Protein AF-A0A378AVD8-F1 (afdb_monomer)

InterPro domains:
  IPR011055 Duplicated hybrid motif [G3DSA:2.70.70.10] (1-91)
  IPR011055 Duplicated hybrid motif [SSF51261] (1-88)
  IPR016047 M23ase, beta-sheet core domain [PF01551] (1-87)
  IPR050570 Bacterial cell wall metabolism enzyme [PTHR21666] (2-89)

Radius of gyration: 18.22 Å; Cα contacts (8 Å, |Δi|>4): 249; chains: 1; bounding box: 54×24×46 Å

Structure (mmCIF, N/CA/C/O backbone):
data_AF-A0A378AVD8-F1
#
_entry.id   AF-A0A378AVD8-F1
#
loop_
_atom_site.group_PDB
_atom_site.id
_atom_site.type_symbol
_atom_site.label_atom_id
_atom_site.label_alt_id
_atom_site.label_comp_id
_atom_site.label_asym_id
_atom_site.label_entity_id
_atom_site.label_seq_id
_atom_site.pdbx_PDB_ins_code
_atom_site.Cartn_x
_atom_site.Cartn_y
_atom_site.Cartn_z
_atom_site.occupancy
_atom_site.B_iso_or_equiv
_atom_site.auth_seq_id
_atom_site.auth_comp_id
_atom_site.auth_asym_id
_atom_site.auth_atom_id
_atom_site.pdbx_PDB_model_num
ATOM 1 N N . MET A 1 1 ? 15.926 -3.547 -2.037 1.00 85.50 1 MET A N 1
ATOM 2 C CA . MET A 1 1 ? 15.453 -4.955 -1.988 1.00 85.50 1 MET A CA 1
ATOM 3 C C . MET A 1 1 ? 15.671 -5.585 -3.355 1.00 85.50 1 MET A C 1
ATOM 5 O O . MET A 1 1 ? 15.446 -4.882 -4.333 1.00 85.50 1 MET A O 1
ATOM 9 N N . PRO A 1 2 ? 16.096 -6.856 -3.470 1.00 93.75 2 PRO A N 1
ATOM 10 C CA . PRO A 1 2 ? 16.242 -7.506 -4.772 1.00 93.75 2 PRO A CA 1
ATOM 11 C C . PRO A 1 2 ? 14.929 -7.500 -5.560 1.00 93.75 2 PRO A C 1
ATOM 13 O O . PRO A 1 2 ? 13.851 -7.414 -4.973 1.00 93.75 2 PRO A O 1
ATOM 16 N N . GLN A 1 3 ? 14.996 -7.607 -6.887 1.00 96.38 3 GLN A N 1
ATOM 17 C CA . GLN A 1 3 ? 13.789 -7.799 -7.695 1.00 96.38 3 GLN A CA 1
ATOM 18 C C . GLN A 1 3 ? 13.236 -9.215 -7.492 1.00 96.38 3 GLN A C 1
ATOM 20 O O . GLN A 1 3 ? 13.989 -10.182 -7.453 1.00 96.38 3 GLN A O 1
ATOM 25 N N . GLY A 1 4 ? 11.914 -9.358 -7.422 1.00 96.62 4 GLY A N 1
ATOM 26 C CA . GLY A 1 4 ? 11.256 -10.643 -7.186 1.00 96.62 4 GLY A CA 1
ATOM 27 C C . GLY A 1 4 ? 10.979 -11.018 -5.737 1.00 96.62 4 GLY A C 1
ATOM 28 O O . GLY A 1 4 ? 10.282 -12.004 -5.518 1.00 96.62 4 GLY A O 1
ATOM 29 N N . THR A 1 5 ? 11.443 -10.236 -4.767 1.00 98.19 5 THR A N 1
ATOM 30 C CA . THR A 1 5 ? 11.013 -10.328 -3.371 1.00 98.19 5 THR A CA 1
ATOM 31 C C . THR A 1 5 ? 9.484 -10.206 -3.281 1.00 98.19 5 THR A C 1
ATOM 33 O O . THR A 1 5 ? 8.913 -9.263 -3.843 1.00 98.19 5 THR A O 1
ATOM 36 N N . PRO A 1 6 ? 8.797 -11.140 -2.599 1.00 98.06 6 PRO A N 1
ATOM 37 C CA . PRO A 1 6 ? 7.362 -11.042 -2.367 1.00 98.06 6 PRO A CA 1
ATOM 38 C C . PRO A 1 6 ? 6.995 -9.770 -1.597 1.00 98.06 6 PRO A C 1
ATOM 40 O O . PRO A 1 6 ? 7.601 -9.460 -0.575 1.00 98.06 6 PRO A O 1
ATOM 43 N N . VAL A 1 7 ? 5.980 -9.057 -2.081 1.00 98.38 7 VAL A N 1
ATOM 44 C CA . VAL A 1 7 ? 5.383 -7.904 -1.400 1.00 98.38 7 VAL A CA 1
ATOM 45 C C . VAL A 1 7 ? 4.046 -8.339 -0.819 1.00 98.38 7 VAL A C 1
ATOM 47 O O . VAL A 1 7 ? 3.233 -8.943 -1.528 1.00 98.38 7 VAL A O 1
ATOM 50 N N . LEU A 1 8 ? 3.836 -8.049 0.465 1.00 98.31 8 LEU A N 1
ATOM 51 C CA . LEU A 1 8 ? 2.676 -8.505 1.228 1.00 98.31 8 LEU A CA 1
ATOM 52 C C . LEU A 1 8 ? 1.729 -7.349 1.568 1.00 98.31 8 LEU A C 1
ATOM 54 O O . LEU A 1 8 ? 2.172 -6.224 1.813 1.00 98.31 8 LEU A O 1
ATOM 58 N N . ALA A 1 9 ? 0.432 -7.643 1.639 1.00 97.69 9 ALA A N 1
ATOM 59 C CA . ALA A 1 9 ? -0.553 -6.725 2.198 1.00 97.69 9 ALA A CA 1
ATOM 60 C C . ALA A 1 9 ? -0.304 -6.537 3.704 1.00 97.69 9 ALA A C 1
ATOM 62 O O . ALA A 1 9 ? -0.189 -7.509 4.452 1.00 97.69 9 ALA A O 1
ATOM 63 N N . VAL A 1 10 ? -0.238 -5.289 4.172 1.00 95.00 10 VAL A N 1
ATOM 64 C CA . VAL A 1 10 ? 0.012 -4.993 5.599 1.00 95.00 10 VAL A CA 1
ATOM 65 C C . VAL A 1 10 ? -1.236 -5.146 6.471 1.00 95.00 10 VAL A C 1
ATOM 67 O O . VAL A 1 10 ? -1.129 -5.247 7.690 1.00 95.00 10 VAL A O 1
ATOM 70 N N . GLY A 1 11 ? -2.414 -5.179 5.852 1.00 94.31 11 GLY A N 1
ATOM 71 C CA . GLY A 1 11 ? -3.705 -5.245 6.520 1.00 94.31 11 GLY A CA 1
ATOM 72 C C . GLY A 1 11 ? -4.780 -5.786 5.589 1.00 94.31 11 GLY A C 1
ATOM 73 O O . GLY A 1 11 ? -4.608 -5.795 4.367 1.00 94.31 11 GLY A O 1
ATOM 74 N N . ASP A 1 12 ? -5.896 -6.202 6.176 1.00 96.19 12 ASP A N 1
ATOM 75 C CA . ASP A 1 12 ? -7.072 -6.650 5.435 1.00 96.19 12 ASP A CA 1
ATOM 76 C C . ASP A 1 12 ? -7.654 -5.498 4.618 1.00 96.19 12 ASP A C 1
ATOM 78 O O . ASP A 1 12 ? -7.670 -4.346 5.063 1.00 96.19 12 ASP A O 1
ATOM 82 N N . GLY A 1 13 ? -8.134 -5.778 3.412 1.00 97.50 13 GLY A N 1
ATOM 83 C CA . GLY A 1 13 ? -8.677 -4.725 2.572 1.00 97.50 13 GLY A CA 1
ATOM 84 C C . GLY A 1 13 ? -9.113 -5.174 1.192 1.00 97.50 13 GLY A C 1
ATOM 85 O O . GLY A 1 13 ? -9.241 -6.360 0.890 1.00 97.50 13 GLY A O 1
ATOM 86 N N . GLU A 1 14 ? -9.348 -4.180 0.348 1.00 98.56 14 GLU A N 1
ATOM 87 C CA . GLU A 1 14 ? -9.759 -4.346 -1.039 1.00 98.56 14 GLU A CA 1
ATOM 88 C C . GLU A 1 14 ? -8.769 -3.624 -1.951 1.00 98.56 14 GLU A C 1
ATOM 90 O O . GLU A 1 14 ? -8.426 -2.459 -1.731 1.00 98.56 14 GLU A O 1
ATOM 95 N N . VAL A 1 15 ? -8.304 -4.313 -2.988 1.00 98.62 15 VAL A N 1
ATOM 96 C CA . VAL A 1 15 ? -7.442 -3.731 -4.013 1.00 98.62 15 VAL A CA 1
ATOM 97 C C . VAL A 1 15 ? -8.257 -2.720 -4.814 1.00 98.62 15 VAL A C 1
ATOM 99 O O . VAL A 1 15 ? -9.145 -3.089 -5.574 1.00 98.62 15 VAL A O 1
ATOM 102 N N . VAL A 1 16 ? -7.935 -1.437 -4.680 1.00 98.25 16 VAL A N 1
ATOM 103 C CA . VAL A 1 16 ? -8.597 -0.360 -5.434 1.00 98.25 16 VAL A CA 1
ATOM 104 C C . VAL A 1 16 ? -7.850 -0.022 -6.719 1.00 98.25 16 VAL A C 1
ATOM 106 O O . VAL A 1 16 ? -8.451 0.447 -7.682 1.00 98.25 16 VAL A O 1
ATOM 109 N N . VAL A 1 17 ? -6.542 -0.289 -6.768 1.00 97.88 17 VAL A N 1
ATOM 110 C CA . VAL A 1 17 ? -5.737 -0.114 -7.978 1.00 97.88 17 VAL A CA 1
ATOM 111 C C . VAL A 1 17 ? -4.727 -1.244 -8.111 1.00 97.88 17 VAL A C 1
ATOM 113 O O . VAL A 1 17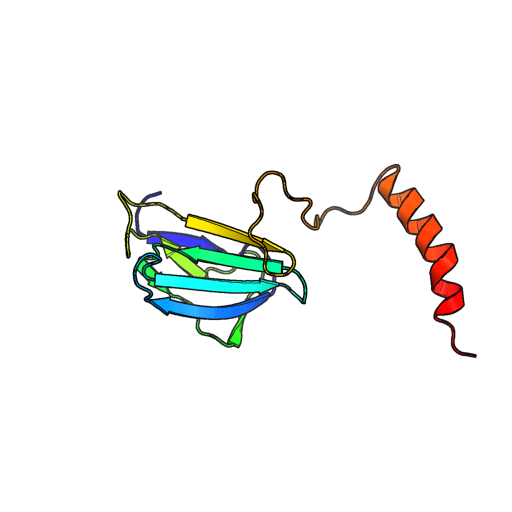 ? -4.056 -1.589 -7.146 1.00 97.88 17 VAL A O 1
ATOM 116 N N . ALA A 1 18 ? -4.580 -1.769 -9.324 1.00 98.25 18 ALA A N 1
ATOM 117 C CA . ALA A 1 18 ? -3.470 -2.625 -9.725 1.00 98.25 18 ALA A CA 1
ATOM 118 C C . ALA A 1 18 ? -3.189 -2.372 -11.213 1.00 98.25 18 ALA A C 1
ATOM 120 O O . ALA A 1 18 ? -3.878 -2.905 -12.080 1.00 98.25 18 ALA A O 1
ATOM 121 N N . LYS A 1 19 ? -2.237 -1.482 -11.515 1.00 97.88 19 LYS A N 1
ATOM 122 C CA . LYS A 1 19 ? -1.905 -1.091 -12.898 1.00 97.88 19 LYS A CA 1
ATOM 123 C C . LYS A 1 19 ? -0.487 -0.537 -13.015 1.00 97.88 19 LYS A C 1
ATOM 125 O O . LYS A 1 19 ? 0.190 -0.317 -12.013 1.00 97.88 19 LYS A O 1
ATOM 130 N N . ARG A 1 20 ? -0.048 -0.280 -14.248 1.00 97.44 20 ARG A N 1
ATOM 131 C CA . ARG A 1 20 ? 1.158 0.507 -14.530 1.00 97.44 20 ARG A CA 1
ATOM 132 C C . ARG A 1 20 ? 0.814 1.996 -14.587 1.00 97.44 20 ARG A C 1
ATOM 134 O O . ARG A 1 20 ? -0.199 2.378 -15.162 1.00 97.44 20 ARG A O 1
ATOM 141 N N . SER A 1 21 ? 1.664 2.823 -14.000 1.00 95.12 21 SER A N 1
ATOM 142 C CA . SER A 1 21 ? 1.650 4.283 -14.084 1.00 95.12 21 SER A CA 1
ATOM 143 C C . SER A 1 21 ? 3.066 4.778 -14.383 1.00 95.12 21 SER A C 1
ATOM 145 O O . SER A 1 21 ? 4.017 4.006 -14.267 1.00 95.12 21 SER A O 1
ATOM 147 N N . GLY A 1 22 ? 3.208 6.040 -14.796 1.00 95.94 22 GLY A N 1
ATOM 148 C CA . GLY A 1 22 ? 4.480 6.637 -15.210 1.00 95.94 22 GLY A CA 1
ATOM 149 C C . GLY A 1 22 ? 5.558 6.531 -14.130 1.00 95.94 22 GLY A C 1
ATOM 150 O O . GLY A 1 22 ? 6.338 5.581 -14.107 1.00 95.94 22 GLY A O 1
ATOM 151 N N . ALA A 1 23 ? 5.600 7.493 -13.205 1.00 95.88 23 ALA A N 1
ATOM 152 C CA . ALA A 1 23 ? 6.637 7.522 -12.172 1.00 95.88 23 ALA A CA 1
ATOM 153 C C . ALA A 1 23 ? 6.552 6.330 -11.200 1.00 95.88 23 ALA A C 1
ATOM 155 O O . ALA A 1 23 ? 7.583 5.788 -10.813 1.00 95.88 23 ALA A O 1
ATOM 156 N N . ALA A 1 24 ? 5.344 5.875 -10.860 1.00 96.56 24 ALA A N 1
ATOM 157 C CA . ALA A 1 24 ? 5.139 4.778 -9.911 1.00 96.56 24 ALA A CA 1
ATOM 158 C C . ALA A 1 24 ? 5.479 3.386 -10.480 1.00 96.56 24 ALA A C 1
ATOM 160 O O . ALA A 1 24 ? 5.599 2.424 -9.722 1.00 96.56 24 ALA A O 1
ATOM 161 N N . GLY A 1 25 ? 5.607 3.244 -11.804 1.00 97.88 25 GLY A N 1
ATOM 162 C CA . GLY A 1 25 ? 5.754 1.934 -12.432 1.00 97.88 25 GLY A CA 1
ATOM 163 C C . GLY A 1 25 ? 4.510 1.068 -12.229 1.00 97.88 25 GLY A C 1
ATOM 164 O O . GLY A 1 25 ? 3.386 1.574 -12.189 1.00 97.88 25 GLY A O 1
ATOM 165 N N . TYR A 1 26 ? 4.684 -0.248 -12.112 1.00 98.31 26 TYR A N 1
ATOM 166 C CA . TYR A 1 26 ? 3.595 -1.103 -11.637 1.00 98.31 26 TYR A CA 1
ATOM 167 C C . TYR A 1 26 ? 3.350 -0.835 -10.159 1.00 98.31 26 TYR A C 1
ATOM 169 O O . TYR A 1 26 ? 4.280 -0.889 -9.352 1.00 98.31 26 TYR A O 1
ATOM 177 N N . TYR A 1 27 ? 2.093 -0.581 -9.810 1.00 98.25 27 TYR A N 1
ATOM 178 C CA . TYR A 1 27 ? 1.721 -0.315 -8.434 1.00 98.25 27 TYR A CA 1
ATOM 179 C C . TYR A 1 27 ? 0.381 -0.939 -8.055 1.00 98.25 27 TYR A C 1
ATOM 181 O O . TYR A 1 27 ? -0.504 -1.135 -8.895 1.00 98.25 27 TYR A O 1
ATOM 189 N N . VAL A 1 28 ? 0.261 -1.236 -6.764 1.00 98.69 28 VAL A N 1
ATOM 190 C CA . VAL A 1 28 ? -0.965 -1.696 -6.111 1.00 98.69 28 VAL A CA 1
ATOM 191 C C . VAL A 1 28 ? -1.372 -0.659 -5.073 1.00 98.69 28 VAL A C 1
ATOM 193 O O . VAL A 1 28 ? -0.518 -0.145 -4.352 1.00 98.69 28 VAL A O 1
ATOM 196 N N . ALA A 1 29 ? -2.665 -0.365 -4.981 1.00 98.31 29 ALA A N 1
ATOM 197 C CA . ALA A 1 29 ? -3.243 0.377 -3.871 1.00 98.31 29 ALA A CA 1
ATOM 198 C C . ALA A 1 29 ? -4.350 -0.453 -3.217 1.00 98.31 29 ALA A C 1
ATOM 200 O O . ALA A 1 29 ? -5.226 -0.969 -3.915 1.00 98.31 29 ALA A O 1
ATOM 201 N N . ILE A 1 30 ? -4.308 -0.569 -1.891 1.00 98.62 30 ILE A N 1
ATOM 202 C CA . ILE A 1 30 ? -5.271 -1.332 -1.093 1.00 98.62 30 ILE A CA 1
ATOM 203 C C . ILE A 1 30 ? -5.959 -0.376 -0.133 1.00 98.62 30 ILE A C 1
ATOM 205 O O . ILE A 1 30 ? -5.300 0.350 0.607 1.00 98.62 30 ILE A O 1
ATOM 209 N N . ARG A 1 31 ? -7.289 -0.384 -0.140 1.00 98.06 31 ARG A N 1
ATOM 210 C CA . ARG A 1 31 ? -8.116 0.345 0.818 1.00 98.06 31 ARG A CA 1
ATOM 211 C C . ARG A 1 31 ? -8.411 -0.559 2.012 1.00 98.06 31 ARG A C 1
ATOM 213 O O . ARG A 1 31 ? -8.943 -1.655 1.833 1.00 98.06 31 ARG A O 1
ATOM 220 N N . HIS A 1 32 ? -8.105 -0.081 3.214 1.00 96.19 32 HIS A N 1
ATOM 221 C CA . HIS A 1 32 ? -8.364 -0.776 4.474 1.00 96.19 32 HIS A CA 1
ATOM 222 C C . HIS A 1 32 ? -9.470 -0.033 5.233 1.00 96.19 32 HIS A C 1
ATOM 224 O O . HIS A 1 32 ? -9.243 0.994 5.881 1.00 96.19 32 HIS A O 1
ATOM 230 N N . GLY A 1 33 ? -10.701 -0.527 5.101 1.00 91.75 33 GLY A N 1
ATOM 231 C CA . GLY A 1 33 ? -11.881 0.140 5.646 1.00 91.75 33 GLY A CA 1
ATOM 232 C C . GLY A 1 33 ? -12.139 1.504 4.995 1.00 91.75 33 GLY A C 1
ATOM 233 O O . GLY A 1 33 ? -11.951 1.678 3.792 1.00 91.75 33 GLY A O 1
ATOM 234 N N . ARG A 1 34 ? -12.608 2.472 5.788 1.00 89.62 34 ARG A N 1
ATOM 235 C CA . ARG A 1 34 ? -12.976 3.817 5.301 1.00 89.62 34 ARG A CA 1
ATOM 236 C C . ARG A 1 34 ? -11.823 4.821 5.344 1.00 89.62 34 ARG A C 1
ATOM 238 O O . ARG A 1 34 ? -11.820 5.774 4.576 1.00 89.62 34 ARG A O 1
ATOM 245 N N . THR A 1 35 ? -10.861 4.600 6.233 1.00 92.38 35 THR A N 1
ATOM 246 C CA . THR A 1 35 ? -9.901 5.629 6.656 1.00 92.38 35 THR A CA 1
ATOM 247 C C . THR A 1 35 ? -8.529 5.450 6.017 1.00 92.38 35 THR A C 1
ATOM 249 O O . THR A 1 35 ? -7.851 6.435 5.725 1.00 92.38 35 THR A O 1
ATOM 252 N N . TYR A 1 36 ? -8.108 4.203 5.797 1.00 95.81 36 TYR A N 1
ATOM 253 C CA . TYR A 1 36 ? -6.723 3.881 5.474 1.00 95.81 36 TYR A CA 1
ATOM 254 C C . TYR A 1 36 ? -6.578 3.394 4.035 1.00 95.81 36 TYR A C 1
ATOM 256 O O . TYR A 1 36 ? -7.414 2.664 3.502 1.00 95.81 36 TYR A O 1
ATOM 264 N N . THR A 1 37 ? -5.479 3.763 3.393 1.00 97.62 37 THR A N 1
ATOM 265 C CA . THR A 1 37 ? -5.068 3.205 2.103 1.00 97.62 37 THR A CA 1
ATOM 266 C C . THR A 1 37 ? -3.564 3.009 2.101 1.00 97.62 37 THR A C 1
ATOM 268 O O . THR A 1 37 ? -2.826 3.859 2.588 1.00 97.62 37 THR A O 1
ATOM 271 N N . THR A 1 38 ? -3.097 1.898 1.550 1.00 97.94 38 THR A N 1
ATOM 272 C CA . THR A 1 38 ? -1.669 1.633 1.374 1.00 97.94 38 THR A CA 1
ATOM 273 C C . THR A 1 38 ? -1.333 1.538 -0.098 1.00 97.94 38 THR A C 1
ATOM 275 O O . THR 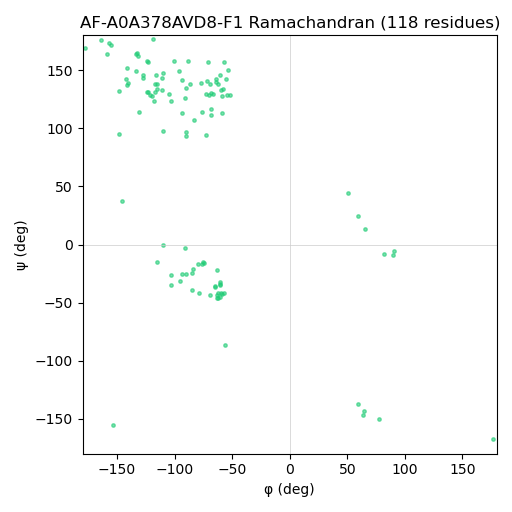A 1 38 ? -2.160 1.103 -0.905 1.00 97.94 38 THR A O 1
ATOM 278 N N . ARG A 1 39 ? -0.132 1.982 -0.473 1.00 98.12 39 ARG A N 1
ATOM 279 C CA . ARG A 1 39 ? 0.358 1.903 -1.852 1.00 98.12 39 ARG A CA 1
ATOM 280 C C . ARG A 1 39 ? 1.720 1.238 -1.903 1.00 98.12 39 ARG A C 1
ATOM 282 O O . ARG A 1 39 ? 2.560 1.462 -1.040 1.00 98.12 39 ARG A O 1
ATOM 289 N N . TYR A 1 40 ? 1.921 0.452 -2.952 1.00 98.38 40 TYR A N 1
ATOM 290 C CA . TYR A 1 40 ? 3.122 -0.333 -3.206 1.00 98.38 40 TYR A CA 1
ATOM 291 C C . TYR A 1 40 ? 3.554 -0.067 -4.640 1.00 98.38 40 TYR A C 1
ATOM 293 O O . TYR A 1 40 ? 2.808 -0.416 -5.553 1.00 98.38 40 TYR A O 1
ATOM 301 N N . MET A 1 41 ? 4.707 0.563 -4.849 1.00 98.38 41 MET A N 1
ATOM 302 C CA . MET A 1 41 ? 5.159 1.008 -6.174 1.00 98.38 41 MET A CA 1
ATOM 303 C C . MET A 1 41 ? 6.479 0.352 -6.594 1.00 98.38 41 MET A C 1
ATOM 305 O O . MET A 1 41 ? 7.073 -0.429 -5.849 1.00 98.38 41 MET A O 1
ATOM 309 N N . HIS A 1 42 ? 6.916 0.664 -7.816 1.00 98.44 42 HIS A N 1
ATOM 310 C CA . HIS A 1 42 ? 8.120 0.130 -8.460 1.00 98.44 42 HIS A CA 1
ATOM 311 C C . HIS A 1 42 ? 8.119 -1.396 -8.620 1.00 98.44 42 HIS A C 1
ATOM 313 O O . HIS A 1 42 ? 9.168 -2.025 -8.748 1.00 98.44 42 HIS A O 1
ATOM 319 N N . LEU A 1 43 ? 6.940 -2.018 -8.656 1.00 98.31 43 LEU A N 1
ATOM 320 C CA . LEU A 1 43 ? 6.785 -3.471 -8.704 1.00 98.31 43 LEU A CA 1
ATOM 321 C C . LEU A 1 43 ? 7.218 -4.030 -10.068 1.00 98.31 43 LEU A C 1
ATOM 323 O O . LEU A 1 43 ? 7.199 -3.325 -11.077 1.00 98.31 43 LEU A O 1
ATOM 327 N N . ARG A 1 44 ? 7.585 -5.314 -10.139 1.00 97.69 44 ARG A N 1
ATOM 328 C CA . ARG A 1 44 ? 7.840 -5.990 -11.430 1.00 97.69 44 ARG A CA 1
ATOM 329 C C . ARG A 1 44 ? 6.627 -6.754 -11.948 1.00 97.69 44 ARG A C 1
ATOM 331 O O . ARG A 1 44 ? 6.471 -6.916 -13.152 1.00 97.69 44 ARG A O 1
ATOM 338 N N . LYS A 1 45 ? 5.804 -7.277 -11.034 1.00 97.75 45 LYS A N 1
ATOM 339 C CA . LYS A 1 45 ? 4.658 -8.137 -11.347 1.00 97.75 45 LYS A CA 1
ATOM 340 C C . LYS A 1 45 ? 3.556 -7.928 -10.320 1.00 97.75 45 LYS A C 1
ATOM 342 O O . LYS A 1 45 ? 3.820 -7.970 -9.121 1.00 97.75 45 LYS A O 1
ATOM 347 N N . LEU A 1 46 ? 2.338 -7.745 -10.812 1.00 98.38 46 LEU A N 1
ATOM 348 C CA . LEU A 1 46 ? 1.117 -7.683 -10.016 1.00 98.38 46 LEU A CA 1
ATOM 349 C C . LEU A 1 46 ? 0.548 -9.102 -9.894 1.00 98.38 46 LEU A C 1
ATOM 351 O O . LEU A 1 46 ? 0.523 -9.833 -10.884 1.00 98.38 46 LEU A O 1
ATOM 355 N N . LEU A 1 47 ? 0.132 -9.503 -8.693 1.00 98.31 47 LEU A N 1
ATOM 356 C CA . LEU A 1 47 ? -0.493 -10.811 -8.435 1.00 98.31 47 LEU A CA 1
ATOM 357 C C . LEU A 1 47 ? -1.985 -10.684 -8.098 1.00 98.31 47 LEU A C 1
ATOM 359 O O . LEU A 1 47 ? -2.653 -11.685 -7.860 1.00 98.31 47 LEU A O 1
ATOM 363 N N . VAL A 1 48 ? -2.497 -9.454 -8.078 1.00 98.38 48 VAL A N 1
ATOM 364 C CA . VAL A 1 48 ? -3.871 -9.113 -7.709 1.00 98.38 48 VAL A CA 1
ATOM 365 C C . VAL A 1 48 ? -4.488 -8.170 -8.734 1.00 98.38 48 VAL A C 1
ATOM 367 O O . VAL A 1 48 ? -3.777 -7.522 -9.507 1.00 98.38 48 VAL A O 1
ATOM 370 N N . LYS A 1 49 ? -5.818 -8.076 -8.715 1.00 98.00 49 LYS A N 1
ATOM 371 C CA . LYS A 1 49 ? -6.617 -7.217 -9.601 1.00 98.00 49 LYS A CA 1
ATOM 372 C C . LYS A 1 49 ? -7.525 -6.269 -8.806 1.00 98.00 49 LYS A C 1
ATOM 374 O O . LYS A 1 49 ? -7.843 -6.580 -7.658 1.00 98.00 49 LYS A O 1
ATOM 379 N N . PRO A 1 50 ? -7.967 -5.138 -9.388 1.00 98.38 50 PRO A N 1
ATOM 380 C CA . PRO A 1 50 ? -8.936 -4.260 -8.734 1.00 98.38 50 PRO A CA 1
ATOM 381 C C . PRO A 1 50 ? -10.216 -5.015 -8.333 1.00 98.38 50 PRO A C 1
ATOM 383 O O . PRO A 1 50 ? -10.655 -5.913 -9.051 1.00 98.38 50 PRO A O 1
ATOM 386 N N . GLY A 1 51 ? -10.784 -4.670 -7.177 1.00 98.19 51 GLY A N 1
ATOM 387 C CA . GLY A 1 51 ? -11.946 -5.323 -6.561 1.00 98.19 51 GLY A CA 1
ATOM 388 C C . GLY A 1 51 ? -11.626 -6.598 -5.768 1.00 98.19 51 GLY A C 1
ATOM 389 O O . GLY A 1 51 ? -12.494 -7.142 -5.087 1.00 98.19 51 GLY A O 1
ATOM 390 N N . GLN A 1 52 ? -10.391 -7.104 -5.824 1.00 98.38 52 GLN A N 1
ATOM 391 C CA . GLN A 1 52 ? -10.003 -8.293 -5.068 1.00 98.38 52 GLN A CA 1
ATOM 392 C C . GLN A 1 52 ? -9.868 -7.976 -3.573 1.00 98.38 52 GLN A C 1
ATOM 394 O O . GLN A 1 52 ? -9.154 -7.049 -3.188 1.00 98.38 52 GLN A O 1
ATOM 399 N N . LYS A 1 53 ? -10.508 -8.789 -2.725 1.00 98.31 53 LYS A N 1
ATOM 400 C CA . LYS A 1 53 ? -10.284 -8.767 -1.274 1.00 98.31 53 LYS A CA 1
ATOM 401 C C . LYS A 1 53 ? -8.976 -9.476 -0.933 1.00 98.31 53 LYS A C 1
ATOM 403 O O . LYS A 1 53 ? -8.677 -10.523 -1.505 1.00 98.31 53 LYS A O 1
ATOM 408 N N . VAL A 1 54 ? -8.227 -8.910 0.002 1.00 97.94 54 VAL A N 1
ATOM 409 C CA . VAL A 1 54 ? -6.949 -9.439 0.488 1.00 97.94 54 VAL A CA 1
ATOM 410 C C . VAL A 1 54 ? -6.920 -9.397 2.007 1.00 97.94 54 VAL A C 1
ATOM 412 O O . VAL A 1 54 ? -7.528 -8.520 2.627 1.00 97.94 54 VAL A O 1
ATOM 415 N N . LYS A 1 55 ? -6.211 -10.347 2.601 1.00 97.44 55 LYS A N 1
ATOM 416 C CA . LYS A 1 55 ? -5.921 -10.398 4.029 1.00 97.44 55 LYS A CA 1
ATOM 417 C C . LYS A 1 55 ? -4.509 -9.907 4.308 1.00 97.44 55 LYS A C 1
ATOM 419 O O . LYS A 1 55 ? -3.630 -9.940 3.444 1.00 97.44 55 LYS A O 1
ATOM 424 N N . ARG A 1 56 ? -4.271 -9.477 5.543 1.00 95.38 56 A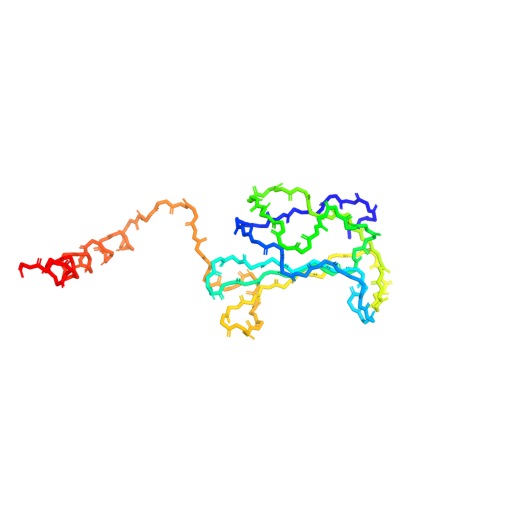RG A N 1
ATOM 425 C CA . ARG A 1 56 ? -2.928 -9.204 6.049 1.00 95.38 56 ARG A CA 1
ATOM 426 C C . ARG A 1 56 ? -2.022 -10.411 5.791 1.00 95.38 56 ARG A C 1
ATOM 428 O O . ARG A 1 56 ? -2.347 -11.531 6.166 1.00 95.38 56 ARG A O 1
ATOM 435 N N . GLY A 1 57 ? -0.867 -10.157 5.184 1.00 96.69 57 GLY A N 1
ATOM 436 C CA . GLY A 1 57 ? 0.115 -11.181 4.832 1.00 96.69 57 GLY A CA 1
ATOM 437 C C . GLY A 1 57 ? -0.071 -11.796 3.443 1.00 96.69 57 GLY A C 1
ATOM 438 O O . GLY A 1 57 ? 0.836 -12.491 2.985 1.00 96.69 57 GLY A O 1
ATOM 439 N N . ASP A 1 58 ? -1.169 -11.513 2.734 1.00 98.12 58 ASP A N 1
ATOM 440 C CA . ASP A 1 58 ? -1.355 -12.014 1.371 1.00 98.12 58 ASP A CA 1
ATOM 441 C C . ASP A 1 58 ? -0.296 -11.445 0.425 1.00 98.12 58 ASP A C 1
ATOM 443 O O . ASP A 1 58 ? 0.051 -10.262 0.476 1.00 98.12 58 ASP A O 1
ATOM 447 N N . ARG A 1 59 ? 0.203 -12.289 -0.483 1.00 98.19 59 ARG A N 1
ATOM 448 C CA . ARG A 1 59 ? 1.156 -11.879 -1.522 1.00 98.19 59 ARG A CA 1
ATOM 449 C C . ARG A 1 59 ? 0.418 -11.122 -2.614 1.00 98.19 59 ARG A C 1
ATOM 451 O O . ARG A 1 59 ? -0.361 -11.707 -3.361 1.00 98.19 59 ARG A O 1
ATOM 458 N N . ILE A 1 60 ? 0.716 -9.836 -2.748 1.00 98.50 60 ILE A N 1
ATOM 459 C CA . ILE A 1 60 ? 0.011 -8.951 -3.684 1.00 98.50 60 ILE A CA 1
ATOM 460 C C . ILE A 1 60 ? 0.814 -8.654 -4.950 1.00 98.50 60 ILE A C 1
ATOM 462 O O . ILE A 1 60 ? 0.251 -8.358 -6.005 1.00 98.50 60 ILE A O 1
ATOM 466 N N . ALA A 1 61 ? 2.140 -8.735 -4.864 1.00 98.25 61 ALA A N 1
ATOM 467 C CA . ALA A 1 61 ? 3.033 -8.394 -5.958 1.00 98.25 61 ALA A CA 1
ATOM 468 C C . ALA A 1 61 ? 4.446 -8.937 -5.732 1.00 98.25 61 ALA A C 1
ATOM 470 O O . ALA A 1 61 ? 4.767 -9.489 -4.679 1.00 98.25 61 ALA A O 1
ATOM 471 N N . LEU A 1 62 ? 5.301 -8.7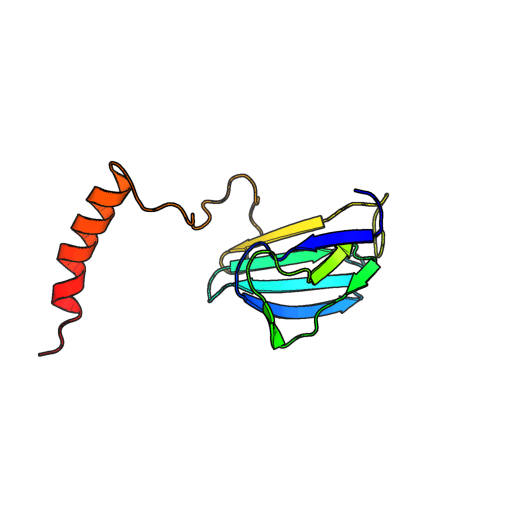31 -6.730 1.00 98.50 62 LEU A N 1
ATOM 472 C CA . LEU A 1 62 ? 6.741 -8.933 -6.632 1.00 98.50 62 LEU A CA 1
ATOM 473 C C . LEU A 1 62 ? 7.474 -7.600 -6.799 1.00 98.50 62 LEU A C 1
ATOM 475 O O . LEU A 1 62 ? 7.147 -6.815 -7.696 1.00 98.50 62 LEU A O 1
ATOM 479 N N . SER A 1 63 ? 8.497 -7.389 -5.972 1.00 98.12 63 SER A N 1
ATOM 480 C CA . SER A 1 63 ? 9.404 -6.245 -6.035 1.00 98.12 63 SER A CA 1
ATOM 481 C C . SER A 1 63 ? 10.032 -6.065 -7.411 1.00 98.12 63 SER A C 1
ATOM 483 O O . SER A 1 63 ? 10.271 -7.039 -8.131 1.00 98.12 63 SER A O 1
ATOM 485 N N . GLY A 1 64 ? 10.351 -4.827 -7.772 1.00 97.81 64 GLY A N 1
ATOM 486 C CA . GLY A 1 64 ? 10.949 -4.524 -9.063 1.00 97.81 64 GLY A CA 1
ATOM 487 C C . GLY A 1 64 ? 11.790 -3.259 -9.051 1.00 97.81 64 GLY A C 1
ATOM 488 O O . GLY A 1 64 ? 12.334 -2.854 -8.027 1.00 97.81 64 GLY A O 1
ATOM 489 N N . ASN A 1 65 ? 11.909 -2.681 -10.242 1.00 97.75 65 ASN A N 1
ATOM 490 C CA . ASN A 1 65 ? 12.569 -1.406 -10.490 1.00 97.75 65 ASN A CA 1
ATOM 491 C C . ASN A 1 65 ? 11.854 -0.643 -11.620 1.00 97.75 65 ASN A C 1
ATOM 493 O O . ASN A 1 65 ? 12.493 -0.090 -12.509 1.00 97.75 65 ASN A O 1
ATOM 497 N N . THR A 1 66 ? 10.519 -0.721 -11.676 1.00 98.00 66 THR A N 1
ATOM 498 C CA . THR A 1 66 ? 9.749 -0.082 -12.756 1.00 98.00 66 THR A CA 1
ATOM 499 C C . THR A 1 66 ? 9.373 1.359 -12.419 1.00 98.00 66 THR A C 1
ATOM 501 O O . THR A 1 66 ? 9.291 1.744 -11.254 1.00 98.00 66 THR A O 1
ATOM 504 N N . GLY A 1 67 ? 9.102 2.159 -13.451 1.00 97.00 67 GLY A N 1
ATOM 505 C CA . GLY A 1 67 ? 8.822 3.585 -13.290 1.00 97.00 67 GLY A CA 1
ATOM 506 C C . GLY A 1 67 ? 10.099 4.391 -13.070 1.00 97.00 67 GLY A C 1
ATOM 507 O O . GLY A 1 67 ? 11.162 4.026 -13.568 1.00 97.00 67 GLY A O 1
ATOM 508 N N . ARG A 1 68 ? 9.990 5.499 -12.337 1.00 97.50 68 ARG A N 1
ATOM 509 C CA . ARG A 1 68 ? 11.122 6.374 -12.029 1.00 97.50 68 ARG A CA 1
ATOM 510 C C . ARG A 1 68 ? 11.776 5.916 -10.729 1.00 97.50 68 ARG A C 1
ATOM 512 O O . ARG A 1 68 ? 11.346 6.312 -9.653 1.00 97.50 68 ARG A O 1
ATOM 519 N N . SER A 1 69 ? 12.799 5.080 -10.852 1.00 94.88 69 SER A N 1
ATOM 520 C CA . SER A 1 69 ? 13.544 4.496 -9.737 1.00 94.88 69 SER A CA 1
ATOM 521 C C . SER A 1 69 ? 15.032 4.419 -10.081 1.00 94.88 69 SER A C 1
ATOM 523 O O . SER A 1 69 ? 15.388 4.146 -11.226 1.00 94.88 69 SER A O 1
ATOM 525 N N . THR A 1 70 ? 15.901 4.659 -9.100 1.00 95.69 70 THR A N 1
ATOM 526 C CA . THR A 1 70 ? 17.365 4.596 -9.261 1.00 95.69 70 THR A CA 1
ATOM 527 C C . THR A 1 70 ? 17.918 3.179 -9.120 1.00 95.69 70 THR A C 1
ATOM 529 O O . THR A 1 70 ? 19.005 2.885 -9.608 1.00 95.69 70 THR A O 1
ATOM 532 N N . GLY A 1 71 ? 17.173 2.278 -8.481 1.00 95.94 71 GLY A N 1
ATOM 533 C CA . GLY A 1 71 ? 17.563 0.887 -8.289 1.00 95.94 71 GLY A CA 1
ATOM 534 C C . GLY A 1 71 ? 16.482 0.077 -7.566 1.00 95.94 71 GLY A C 1
ATOM 535 O O . GLY A 1 71 ? 15.526 0.655 -7.051 1.00 95.94 71 GLY A O 1
ATOM 536 N N . PRO A 1 72 ? 16.592 -1.262 -7.514 1.00 97.38 72 PRO A N 1
ATOM 537 C CA . PRO A 1 72 ? 15.544 -2.120 -6.957 1.00 97.38 72 PRO A CA 1
ATOM 538 C C . PRO A 1 72 ? 15.185 -1.817 -5.487 1.00 97.38 72 PRO A C 1
ATOM 540 O O . PRO A 1 72 ? 15.970 -2.050 -4.559 1.00 97.38 72 PRO A O 1
ATOM 543 N N . HIS 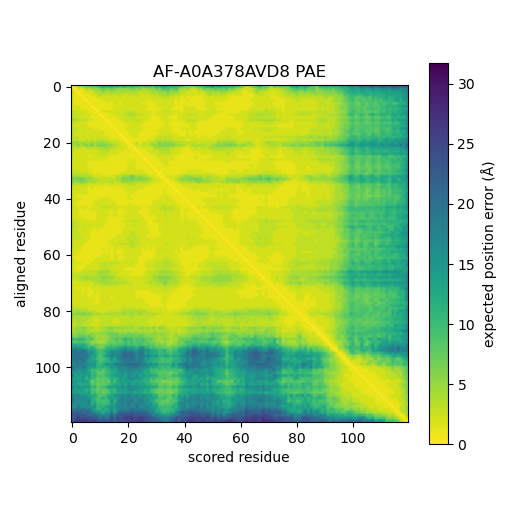A 1 73 ? 13.964 -1.331 -5.251 1.00 97.69 73 HIS A N 1
ATOM 544 C CA . HIS A 1 73 ? 13.442 -1.019 -3.916 1.00 97.69 73 HIS A CA 1
ATOM 545 C C . HIS A 1 73 ? 11.902 -1.074 -3.858 1.00 97.69 73 HIS A C 1
ATOM 547 O O . HIS A 1 73 ? 11.248 -1.248 -4.886 1.00 97.69 73 HIS A O 1
ATOM 553 N N . LEU A 1 74 ? 11.328 -0.969 -2.647 1.00 97.81 74 LEU A N 1
ATOM 554 C CA . LEU A 1 74 ? 9.886 -0.762 -2.450 1.00 97.81 74 LEU A CA 1
ATOM 555 C C . LEU A 1 74 ? 9.656 0.682 -2.087 1.00 97.81 74 LEU A C 1
ATOM 557 O O . LEU A 1 74 ? 10.177 1.135 -1.071 1.00 97.81 74 LEU A O 1
ATOM 561 N N . HIS A 1 75 ? 8.826 1.362 -2.860 1.00 97.62 75 HIS A N 1
ATOM 562 C CA . HIS A 1 75 ? 8.211 2.588 -2.387 1.00 97.62 75 HIS A CA 1
ATOM 563 C C . HIS A 1 75 ? 6.851 2.229 -1.794 1.00 97.62 75 HIS A C 1
ATOM 565 O O . HIS A 1 75 ? 5.964 1.729 -2.494 1.00 97.62 75 HIS A O 1
ATOM 571 N N . TYR A 1 76 ? 6.744 2.406 -0.481 1.00 97.62 76 TYR A N 1
ATOM 572 C CA . TYR A 1 76 ? 5.577 2.064 0.320 1.00 97.62 76 TYR A CA 1
ATOM 573 C C . TYR A 1 76 ? 5.003 3.329 0.947 1.00 97.62 76 TYR A C 1
ATOM 575 O O . TYR A 1 76 ? 5.731 4.111 1.554 1.00 97.62 76 TYR A O 1
ATOM 583 N N . GLU A 1 77 ? 3.692 3.508 0.822 1.00 97.44 77 GLU A N 1
ATOM 584 C CA . GLU A 1 77 ? 2.991 4.656 1.388 1.00 97.44 77 GLU A CA 1
ATOM 585 C C . GLU A 1 77 ? 1.816 4.206 2.245 1.00 97.44 77 GLU A C 1
ATOM 587 O O . GLU A 1 77 ? 1.109 3.253 1.902 1.00 97.44 77 GLU A O 1
ATOM 592 N N . VAL A 1 78 ? 1.559 4.970 3.304 1.00 97.31 78 VAL A N 1
ATOM 593 C CA . VAL A 1 78 ? 0.328 4.907 4.090 1.00 97.31 78 VAL A CA 1
ATOM 594 C C . VAL A 1 78 ? -0.403 6.228 3.935 1.00 97.31 78 VAL A C 1
ATOM 596 O O . VAL A 1 78 ? 0.188 7.301 4.029 1.00 97.31 78 VAL A O 1
ATOM 599 N N . TRP A 1 79 ? -1.701 6.133 3.697 1.00 97.12 79 TRP A N 1
ATOM 600 C CA . TRP A 1 79 ? -2.605 7.255 3.544 1.00 97.12 79 TRP A CA 1
ATOM 601 C C . TRP A 1 79 ? -3.703 7.143 4.596 1.00 97.12 79 TRP A C 1
ATOM 603 O O . TRP A 1 79 ? -4.342 6.096 4.707 1.00 97.12 79 TRP A O 1
ATOM 613 N N . ILE A 1 80 ? -3.927 8.219 5.347 1.00 94.75 80 ILE A N 1
ATOM 614 C CA . ILE A 1 80 ? -5.008 8.353 6.329 1.00 94.75 80 ILE A CA 1
ATOM 615 C C . ILE A 1 80 ? -5.885 9.502 5.855 1.00 94.75 80 ILE A C 1
ATOM 617 O O . ILE A 1 80 ? -5.382 10.600 5.637 1.00 94.75 80 ILE A O 1
ATOM 621 N N . ASN A 1 81 ? -7.180 9.258 5.653 1.00 91.94 81 ASN A N 1
ATOM 622 C CA . ASN A 1 81 ? -8.121 10.276 5.170 1.00 91.94 81 ASN A CA 1
ATOM 623 C C . ASN A 1 81 ? -7.620 11.005 3.910 1.00 91.94 81 ASN A C 1
ATOM 625 O O . ASN A 1 81 ? -7.706 12.224 3.801 1.00 91.94 81 ASN A O 1
ATOM 629 N N . GLN A 1 82 ? -7.080 10.241 2.953 1.00 90.50 82 GLN A N 1
ATOM 630 C CA . GLN A 1 82 ? -6.538 10.748 1.684 1.00 90.50 82 GLN A CA 1
ATOM 631 C C . GLN A 1 82 ? -5.292 11.645 1.807 1.00 90.50 82 GLN A C 1
ATOM 633 O O . GLN A 1 82 ? -4.882 12.242 0.815 1.00 90.50 82 GLN A O 1
ATOM 638 N N . GLN A 1 83 ? -4.637 11.685 2.968 1.00 94.62 83 GLN A N 1
ATOM 639 C CA . GLN A 1 83 ? -3.353 12.358 3.156 1.00 94.62 83 GLN A CA 1
ATOM 640 C C . GLN A 1 83 ? -2.245 11.337 3.403 1.00 94.62 83 GLN A C 1
ATOM 642 O O . GLN A 1 83 ? -2.409 10.415 4.205 1.00 94.62 83 GLN A O 1
ATOM 647 N N . ALA A 1 84 ? -1.118 11.494 2.709 1.00 95.19 84 ALA A N 1
ATOM 648 C CA . ALA A 1 84 ? 0.058 10.664 2.929 1.00 95.19 84 ALA A CA 1
ATOM 649 C C . ALA A 1 84 ? 0.666 10.975 4.304 1.00 95.19 84 ALA A C 1
ATOM 651 O O . ALA A 1 84 ? 0.897 12.135 4.642 1.00 95.19 84 ALA A O 1
ATOM 652 N N . VAL A 1 85 ? 0.938 9.934 5.086 1.00 95.62 85 VAL A N 1
ATOM 653 C CA . VAL A 1 85 ? 1.550 10.040 6.414 1.00 95.62 85 VAL A CA 1
ATOM 654 C C . VAL A 1 85 ? 2.830 9.219 6.468 1.00 95.62 85 VAL A C 1
ATOM 656 O O . VAL A 1 85 ? 2.997 8.263 5.710 1.00 95.62 85 VAL A O 1
ATOM 659 N N . ASN A 1 86 ? 3.731 9.560 7.390 1.00 94.00 86 ASN A N 1
ATOM 660 C CA . ASN A 1 86 ? 4.918 8.750 7.633 1.00 94.00 86 ASN A CA 1
ATOM 661 C C . ASN A 1 86 ? 4.504 7.401 8.260 1.00 94.00 86 ASN A C 1
ATOM 663 O O . ASN A 1 86 ? 3.997 7.393 9.387 1.00 94.00 86 ASN A O 1
ATOM 667 N N . PRO A 1 87 ? 4.739 6.258 7.585 1.00 90.62 87 PRO A N 1
ATOM 668 C CA . PRO A 1 87 ? 4.314 4.953 8.088 1.00 90.62 87 PRO A CA 1
ATOM 669 C C . PRO A 1 87 ? 4.969 4.536 9.410 1.00 90.62 87 PRO A C 1
ATOM 671 O O . PRO A 1 87 ? 4.423 3.683 10.100 1.00 90.62 87 PRO A O 1
ATOM 674 N N . LEU A 1 88 ? 6.133 5.103 9.751 1.00 89.19 88 LEU A N 1
ATOM 675 C CA . LEU A 1 88 ? 6.897 4.736 10.947 1.00 89.19 88 LEU A CA 1
ATOM 676 C C . LEU A 1 88 ? 6.434 5.473 12.206 1.00 89.19 88 LEU A C 1
ATOM 678 O O . LEU A 1 88 ? 6.654 4.984 13.310 1.00 89.19 88 LEU A O 1
ATOM 682 N N . THR A 1 89 ? 5.815 6.644 12.054 1.00 90.12 89 THR A N 1
ATOM 683 C CA . THR A 1 89 ? 5.404 7.490 13.187 1.00 90.12 89 THR A CA 1
ATOM 684 C C . THR A 1 89 ? 3.893 7.643 13.307 1.00 90.12 89 THR A C 1
ATOM 686 O O . THR A 1 89 ? 3.401 8.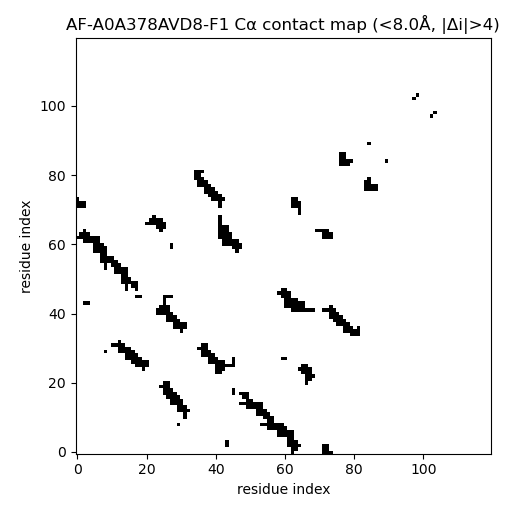068 14.352 1.00 90.12 89 THR A O 1
ATOM 689 N N . ALA A 1 90 ? 3.134 7.293 12.265 1.00 87.38 90 ALA A N 1
ATOM 690 C CA . ALA A 1 90 ? 1.682 7.346 12.302 1.00 87.38 90 ALA A CA 1
ATOM 691 C C . ALA A 1 90 ? 1.110 6.400 13.372 1.00 87.38 90 ALA A C 1
ATOM 693 O O . ALA A 1 90 ? 1.516 5.243 13.500 1.00 87.38 90 ALA A O 1
ATOM 694 N N . LYS A 1 91 ? 0.102 6.878 14.110 1.00 83.44 91 LYS A N 1
ATOM 695 C CA . LYS A 1 91 ? -0.686 6.044 15.025 1.00 83.44 91 LYS A CA 1
ATOM 696 C C . LYS A 1 91 ? -1.605 5.135 14.206 1.00 83.44 91 LYS A C 1
ATOM 698 O O . LYS A 1 91 ? -2.685 5.543 13.784 1.00 83.44 91 LYS A O 1
ATOM 703 N N . LEU A 1 92 ? -1.140 3.918 13.945 1.00 84.12 92 LEU A N 1
ATOM 704 C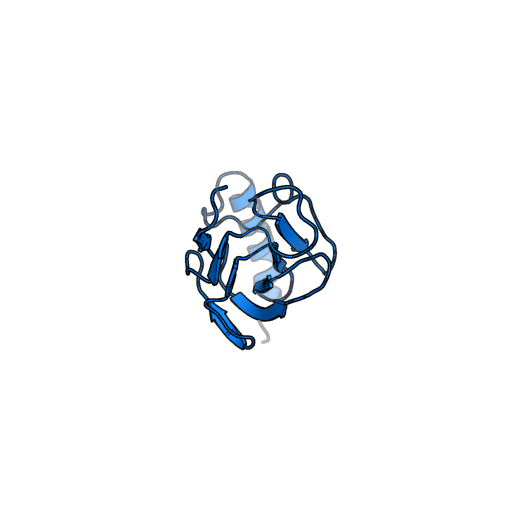 CA . LEU A 1 92 ? -1.885 2.885 13.226 1.00 84.12 92 LEU A CA 1
ATOM 705 C C . LEU A 1 92 ? -2.580 1.932 14.208 1.00 84.12 92 LEU A C 1
ATOM 707 O O . LEU A 1 92 ? -2.064 1.717 15.309 1.00 84.12 92 LEU A O 1
ATOM 711 N N . PRO A 1 93 ? -3.736 1.355 13.828 1.00 80.06 93 PRO A N 1
ATOM 712 C CA . PRO A 1 93 ? -4.431 0.393 14.671 1.00 80.06 93 PRO A CA 1
ATOM 713 C C . PRO A 1 93 ? -3.519 -0.802 14.958 1.00 80.06 93 PRO A C 1
ATOM 715 O O . PRO A 1 93 ? -2.949 -1.404 14.045 1.00 80.06 93 PRO A O 1
ATOM 718 N N . ARG A 1 94 ? -3.370 -1.130 16.241 1.00 75.56 94 ARG A N 1
ATOM 719 C CA . ARG A 1 94 ? -2.593 -2.283 16.697 1.00 75.56 94 ARG A CA 1
ATOM 720 C C . ARG A 1 94 ? -3.521 -3.479 16.860 1.00 75.56 94 ARG A C 1
ATOM 722 O O . ARG A 1 94 ? -4.653 -3.336 17.304 1.00 75.56 94 ARG A O 1
ATOM 729 N N . THR A 1 95 ? -3.030 -4.658 16.490 1.00 67.31 95 THR A N 1
ATOM 730 C CA . THR A 1 95 ? -3.726 -5.936 16.737 1.00 67.31 95 THR A CA 1
ATOM 731 C C . THR A 1 95 ? -3.630 -6.391 18.194 1.00 67.31 95 THR A C 1
ATOM 733 O O . THR A 1 95 ? -4.349 -7.299 18.594 1.00 67.31 95 THR A O 1
ATOM 736 N N . GLU A 1 96 ? -2.727 -5.799 18.972 1.00 75.19 96 GLU A N 1
ATOM 737 C CA . GLU A 1 96 ? -2.592 -6.073 20.401 1.00 75.19 96 GLU A CA 1
ATOM 738 C C . GLU A 1 96 ? -3.812 -5.526 21.150 1.00 75.19 96 GLU A C 1
ATOM 740 O O . GLU A 1 96 ? -4.296 -4.433 20.850 1.00 75.19 96 GLU A O 1
ATOM 745 N N . GLY A 1 97 ? -4.324 -6.295 22.113 1.00 71.38 97 GLY A N 1
ATOM 746 C CA . GLY A 1 97 ? -5.410 -5.833 22.972 1.00 71.38 97 GLY A CA 1
ATOM 747 C C . GLY A 1 97 ? -4.996 -4.594 23.766 1.00 71.38 97 GLY A C 1
ATOM 748 O O . GLY A 1 97 ? -3.840 -4.472 24.173 1.00 71.38 97 GLY A O 1
ATOM 749 N N . LEU A 1 98 ? -5.946 -3.684 24.004 1.00 79.94 98 LEU A N 1
ATOM 750 C CA . LEU A 1 98 ? -5.710 -2.520 24.857 1.00 79.94 98 LEU A CA 1
ATOM 751 C C . LEU A 1 98 ? -5.280 -2.985 26.254 1.00 79.94 98 LEU A C 1
ATOM 753 O O . LEU A 1 98 ? -5.907 -3.871 26.843 1.00 79.94 98 LEU A O 1
ATOM 757 N N . SER A 1 99 ? -4.236 -2.369 26.797 1.00 82.25 99 SER A N 1
ATOM 758 C CA . SER A 1 99 ? -3.711 -2.643 28.135 1.00 82.25 99 SER A CA 1
ATOM 759 C C . SER A 1 99 ? -3.448 -1.332 28.881 1.00 82.25 99 SER A C 1
ATOM 761 O O . SER A 1 99 ? -3.451 -0.257 28.283 1.00 82.25 99 SER A O 1
ATOM 763 N N . GLY A 1 100 ? -3.281 -1.403 30.205 1.00 86.75 100 GLY A N 1
ATOM 764 C CA . GLY A 1 100 ? -2.989 -0.228 31.031 1.00 86.75 100 GLY A CA 1
ATOM 765 C C . GLY A 1 100 ? -4.056 0.872 30.948 1.00 86.75 100 GLY A C 1
ATOM 766 O O . GLY A 1 100 ? -5.256 0.584 30.986 1.00 86.75 100 GLY A O 1
ATOM 767 N N . SER A 1 101 ? -3.603 2.126 30.850 1.00 86.00 101 SER A N 1
ATOM 768 C CA . SER A 1 101 ? -4.454 3.322 30.755 1.00 86.00 101 SER A CA 1
ATOM 769 C C . SER A 1 101 ? -5.389 3.280 29.551 1.00 86.00 101 SER A C 1
ATOM 771 O O . SER A 1 101 ? -6.579 3.524 29.710 1.00 86.00 101 SER A O 1
ATOM 773 N N . ASP A 1 102 ? -4.895 2.851 28.387 1.00 83.88 102 ASP A N 1
ATOM 774 C CA . ASP A 1 102 ? -5.669 2.843 27.140 1.00 83.88 102 ASP A CA 1
ATOM 775 C C . ASP A 1 102 ? -6.917 1.953 27.249 1.00 83.88 102 ASP A C 1
ATOM 777 O O . ASP A 1 102 ? -7.978 2.266 26.706 1.00 83.88 102 ASP A O 1
ATOM 781 N N . ARG A 1 103 ? -6.814 0.839 27.989 1.00 86.56 103 ARG A N 1
ATOM 782 C CA . ARG A 1 103 ? -7.961 -0.036 28.262 1.00 86.56 103 ARG A CA 1
ATOM 783 C C . ARG A 1 103 ? -8.961 0.632 29.198 1.00 86.56 103 ARG A C 1
ATOM 785 O O . ARG A 1 103 ? -10.164 0.514 28.976 1.00 86.56 103 ARG A O 1
ATOM 792 N N . THR A 1 104 ? -8.475 1.277 30.252 1.00 89.75 104 THR A N 1
ATOM 793 C CA . THR A 1 104 ? -9.324 1.951 31.241 1.00 89.75 104 THR A CA 1
ATOM 794 C C . THR A 1 104 ? -10.098 3.100 30.601 1.00 89.75 104 THR A C 1
ATOM 796 O O . THR A 1 104 ? -11.315 3.167 30.765 1.00 89.75 104 THR A O 1
ATOM 799 N N . ASP A 1 105 ? -9.427 3.926 29.800 1.00 90.50 105 ASP A N 1
ATOM 800 C CA . ASP A 1 105 ? -10.033 5.055 29.088 1.00 90.50 105 ASP A CA 1
ATOM 801 C C . ASP A 1 105 ? -11.087 4.576 28.083 1.00 90.50 105 ASP A C 1
ATOM 803 O O . ASP A 1 105 ? -12.200 5.104 28.035 1.00 90.50 105 ASP A O 1
ATOM 807 N N . TYR A 1 106 ? -10.786 3.506 27.338 1.00 88.69 106 TYR A N 1
ATOM 808 C CA . TYR A 1 106 ? -11.753 2.892 26.431 1.00 88.69 106 TYR A CA 1
ATOM 809 C C . TYR A 1 106 ? -13.000 2.386 27.168 1.00 88.69 106 TYR A C 1
ATOM 811 O O . TYR A 1 106 ? -14.122 2.642 26.736 1.00 88.69 106 TYR A O 1
ATOM 819 N N . LEU A 1 107 ? -12.835 1.696 28.302 1.00 92.00 107 LEU A N 1
ATOM 820 C CA . LEU A 1 107 ? -13.968 1.204 29.092 1.00 92.00 107 LEU A CA 1
ATOM 821 C C . LEU A 1 107 ? -14.811 2.347 29.677 1.00 92.00 107 LEU A C 1
ATOM 823 O O . LEU A 1 107 ? -16.038 2.226 29.728 1.00 92.00 107 LEU A O 1
ATOM 827 N N . ALA A 1 108 ? -14.181 3.453 30.080 1.00 91.12 108 ALA A N 1
ATOM 828 C CA . ALA A 1 108 ? -14.889 4.652 30.520 1.00 91.12 108 ALA A CA 1
ATOM 829 C C . ALA A 1 108 ? -15.740 5.243 29.383 1.00 91.12 108 ALA A C 1
ATOM 8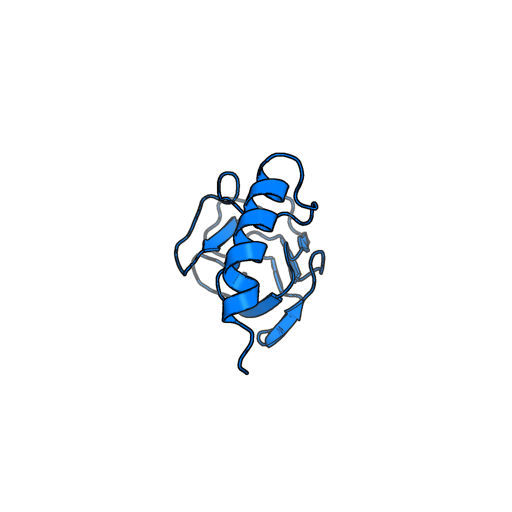31 O O . ALA A 1 108 ? -16.929 5.493 29.579 1.00 91.12 108 ALA A O 1
ATOM 832 N N . GLN A 1 109 ? -15.175 5.355 28.176 1.00 91.88 109 GLN A N 1
ATOM 833 C CA . GLN A 1 109 ? -15.899 5.828 26.995 1.00 91.88 109 GLN A CA 1
ATOM 834 C C . GLN A 1 109 ? -17.065 4.899 26.615 1.00 91.88 109 GLN A C 1
ATOM 836 O O . GLN A 1 109 ? -18.163 5.358 26.310 1.00 91.88 109 GLN A O 1
ATOM 841 N N . VAL A 1 110 ? -16.867 3.578 26.677 1.00 92.00 110 VAL A N 1
ATOM 842 C CA . VAL A 1 110 ? -17.930 2.590 26.417 1.00 92.00 110 VAL A CA 1
ATOM 843 C C . VAL A 1 110 ? -19.098 2.769 27.389 1.00 92.00 110 VAL A C 1
ATOM 845 O O . VAL A 1 110 ? -20.253 2.718 26.965 1.00 92.00 110 VAL A O 1
ATOM 848 N N . LYS A 1 111 ? -18.821 3.017 28.675 1.00 93.44 111 LYS A N 1
ATOM 849 C CA . LYS A 1 111 ? -19.856 3.237 29.698 1.00 93.44 111 LYS A CA 1
ATOM 850 C C . LYS A 1 111 ? -20.740 4.450 29.385 1.00 93.44 111 LYS A C 1
ATOM 852 O O . LYS A 1 111 ? -21.926 4.420 29.698 1.00 93.44 111 LYS A O 1
ATOM 857 N N . GLU A 1 112 ? -20.176 5.485 28.772 1.00 91.94 112 GLU A N 1
ATOM 858 C CA . GLU A 1 112 ? -20.892 6.702 28.380 1.00 91.94 112 GLU A CA 1
ATOM 859 C C . GLU A 1 112 ? -21.712 6.521 27.093 1.00 91.94 112 GLU A C 1
ATOM 861 O O . GLU A 1 112 ? -22.848 6.987 27.002 1.00 91.94 112 GLU A O 1
ATOM 866 N N . VAL A 1 113 ? -21.147 5.827 26.100 1.00 91.81 113 VAL A N 1
ATOM 867 C CA . VAL A 1 113 ? -21.714 5.737 24.745 1.00 91.81 113 VAL A CA 1
ATOM 868 C C . VAL A 1 113 ? -22.768 4.633 24.622 1.00 91.81 113 VAL A C 1
ATOM 870 O O . VAL A 1 113 ? -23.785 4.828 23.964 1.00 91.81 113 VAL A O 1
ATOM 873 N N . VAL A 1 114 ? -22.566 3.467 25.249 1.00 92.75 114 VAL A N 1
ATOM 874 C CA . VAL A 1 114 ? -23.476 2.311 25.101 1.00 92.75 114 VAL A CA 1
ATOM 875 C C . VAL A 1 114 ? -24.929 2.616 25.492 1.00 92.75 114 VAL A C 1
ATOM 877 O O . VAL A 1 114 ? -25.817 2.182 24.757 1.00 92.75 114 VAL A O 1
ATOM 880 N N . PRO A 1 115 ? -25.219 3.359 26.579 1.00 91.38 115 PRO A N 1
ATOM 881 C CA . PRO A 1 115 ? -26.592 3.737 26.910 1.00 91.38 115 PRO A CA 1
ATOM 882 C C . PRO A 1 115 ? -27.280 4.572 25.821 1.00 91.38 115 PRO A C 1
ATOM 884 O O . PRO A 1 115 ? -28.476 4.420 25.622 1.00 91.38 115 PRO A O 1
ATOM 887 N N . GLN A 1 116 ? -26.537 5.400 25.080 1.00 87.31 116 GLN A N 1
ATOM 888 C CA . GLN A 1 116 ? -27.073 6.270 24.018 1.00 87.31 116 GLN A CA 1
ATOM 889 C C . GLN A 1 116 ? -27.394 5.509 22.723 1.00 87.31 116 GLN A C 1
ATOM 891 O O . GLN A 1 116 ? -28.089 6.019 21.850 1.00 87.31 116 GLN A O 1
ATOM 896 N N . LEU A 1 117 ? -26.856 4.295 22.578 1.00 86.75 117 LEU A N 1
ATOM 897 C CA . LEU A 1 117 ? -27.105 3.409 21.440 1.00 86.75 117 LEU A CA 1
ATOM 898 C C . LEU A 1 117 ? -28.293 2.468 21.683 1.00 86.75 117 LEU A C 1
ATOM 900 O O . LEU A 1 117 ? -28.636 1.681 20.798 1.00 86.75 117 LEU A O 1
ATOM 904 N N . ARG A 1 118 ? -28.900 2.517 22.877 1.00 80.25 118 ARG A N 1
ATOM 905 C CA . ARG A 1 118 ? -30.164 1.840 23.160 1.00 80.25 118 ARG A CA 1
ATOM 906 C C . ARG A 1 118 ? -31.294 2.741 22.683 1.00 80.25 118 ARG A C 1
ATOM 908 O O . ARG A 1 118 ? -31.540 3.797 23.253 1.00 80.25 118 ARG A O 1
ATOM 915 N N . PHE A 1 119 ? -31.913 2.331 21.584 1.00 69.94 119 PHE A N 1
ATOM 916 C CA . PHE A 1 119 ? -33.156 2.909 21.102 1.00 69.94 119 PHE A CA 1
ATOM 917 C C . PHE A 1 119 ? -34.276 2.105 21.757 1.00 69.94 119 PHE A C 1
ATOM 919 O O . PHE A 1 119 ? -34.555 0.987 21.318 1.00 69.94 119 PHE A O 1
A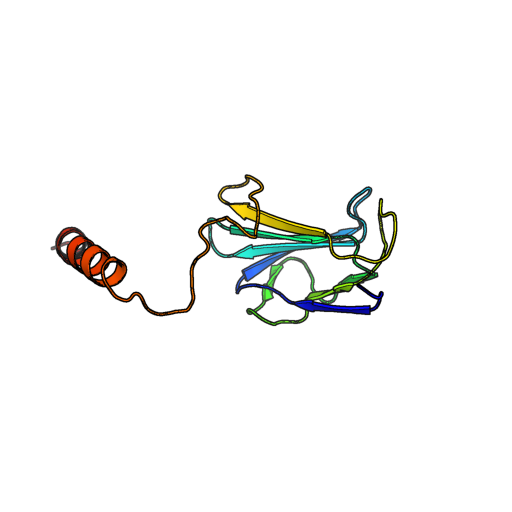TOM 926 N N . ASP A 1 120 ? -34.805 2.628 22.858 1.00 64.38 120 ASP A N 1
ATOM 927 C CA . ASP A 1 120 ? -36.064 2.151 23.433 1.00 64.38 120 ASP A CA 1
ATOM 928 C C . ASP A 1 120 ? -37.239 2.571 22.532 1.00 64.38 120 ASP A C 1
ATOM 930 O O . ASP A 1 120 ? -37.182 3.692 21.966 1.00 64.38 120 ASP A O 1
#

Foldseek 3Di:
DDWFAFDWDQAWFFWQDADADAQQGTKIWTDDPDFKIKMKGQFPFAPDDGGDTDGGGDGGGTWHRGHNHPDTDIDMWMGTNNHTDDPVPDPDDDPDDDDDPRVVVVVVVCVVVVVVPDDD

Secondary structure (DSSP, 8-state):
--TT-EEE-SSSEEEEEEEEETTTEEEEEEEETTTEEEEEEEESEE---TT-EE-TT-EEEE-B--SS-SSSB-EEEEEETTEEE-TTTS-PPPSSPP-HHHHHHHHHHHHHHGGGG---

Sequence (120 aa):
MPQGTPVLAVGDGEVVVAKRSGAAGYYVAIRHGRTYTTRYMHLRKLLVKPGQKVKRGDRIALSGNTGRSTGPHLHYEVWINQQAVNPLTAKLPRTEGLSGSDRTDYLAQVKEVVPQLRFD

Mean predicted aligned error: 6.07 Å

Solvent-accessible surface area (backbone atoms only — not comparable to full-atom values): 6631 Å² total; per-residue (Å²): 82,66,64,62,45,79,37,58,35,90,48,51,30,34,24,72,37,52,50,75,47,70,61,47,9,32,31,40,30,34,35,35,78,93,49,35,34,38,38,43,26,16,22,66,43,78,66,58,50,58,76,39,73,47,47,54,66,38,70,43,30,22,29,10,57,29,44,71,57,96,58,44,33,78,51,72,48,33,24,53,76,89,37,83,49,60,74,89,76,55,92,66,92,67,92,67,76,73,54,74,67,63,34,53,54,49,54,54,51,47,68,65,48,56,67,75,71,58,83,128

pLDDT: mean 93.44, std 7.04, range [64.38, 98.69]

Organism: Klebsiella pneumoniae (NCBI:txid573)

Nearest PDB structures (foldseek):
  6ue4-assembly1_A  TM=9.242E-01  e=2.022E-11  Vibrio cholerae O1 biovar El Tor str. N16961
  6ue4-assembly1_B  TM=9.261E-01  e=2.134E-11  Vibrio cholerae O1 biovar El Tor str. N16961
  2gu1-assembly1_A  TM=9.818E-01  e=1.126E-09  Vibrio cholerae
  4bh5-assembly4_D  TM=9.701E-01  e=9.130E-08  Escherichia coli K-12
  8tzl-assembly1_E  TM=9.762E-01  e=2.040E-07  Vibrio cholerae